Protein AF-A0A4Q4UZB6-F1 (afdb_monomer_lite)

Secondary structure (DSSP, 8-state):
--------------------------S-THHHHHHHHHHHHHHHHHHHHHHHHHHHHHHHHHHHHHHHHHHHHHHHHHHHHHHHHHHHHHHHHHHHS-------

Sequence (104 aa):
MASRGGAADRTIMTGGAARPSMAPQGSGGGGVVKARQLTQLHSQLARLSANLADTENLLRMTSVQAEAMRGLGSWHGGLFMAASKVLGEESVKEQVQPQGGSRP

pLDDT: mean 77.06, std 20.87, range [41.56, 98.5]

Structure (mmCIF, N/CA/C/O backbone):
data_AF-A0A4Q4UZB6-F1
#
_entry.id   AF-A0A4Q4UZB6-F1
#
loop_
_atom_site.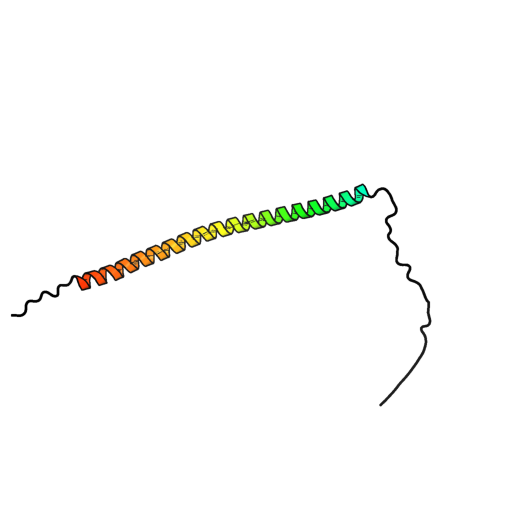group_PDB
_atom_site.id
_atom_site.type_symbol
_atom_site.label_atom_id
_atom_site.label_alt_id
_atom_site.label_comp_id
_atom_site.label_asym_id
_atom_site.label_entity_id
_atom_site.label_seq_id
_atom_site.pdbx_PDB_ins_code
_atom_site.Cartn_x
_atom_site.Cartn_y
_atom_site.Cartn_z
_atom_site.occupancy
_atom_site.B_iso_or_equiv
_atom_site.auth_seq_id
_atom_site.auth_comp_id
_atom_site.auth_asym_id
_atom_site.auth_atom_id
_atom_site.pdbx_PDB_model_num
ATOM 1 N N . MET A 1 1 ? 55.702 -45.808 -3.265 1.00 44.25 1 MET A N 1
ATOM 2 C CA . MET A 1 1 ? 56.167 -46.892 -4.164 1.00 44.25 1 MET A CA 1
ATOM 3 C C . MET A 1 1 ? 54.957 -47.298 -4.995 1.00 44.25 1 MET A C 1
ATOM 5 O O . MET A 1 1 ? 53.957 -47.603 -4.375 1.00 44.25 1 MET A O 1
ATOM 9 N N . ALA A 1 2 ? 54.860 -47.227 -6.319 1.00 44.62 2 ALA A N 1
ATOM 10 C CA . ALA A 1 2 ? 55.768 -47.017 -7.447 1.00 44.62 2 ALA A CA 1
ATOM 11 C C . ALA A 1 2 ? 54.983 -46.178 -8.493 1.00 44.62 2 ALA A C 1
ATOM 13 O O . ALA A 1 2 ? 53.774 -46.327 -8.603 1.00 44.62 2 ALA A O 1
ATOM 14 N N . SER A 1 3 ? 55.539 -45.127 -9.096 1.00 49.22 3 SER A N 1
ATOM 15 C CA . SER A 1 3 ? 56.448 -45.142 -10.255 1.00 49.22 3 SER A CA 1
ATOM 16 C C . SER A 1 3 ? 55.906 -45.875 -11.489 1.00 49.22 3 SER A C 1
ATOM 18 O O . SER A 1 3 ? 55.968 -47.100 -11.558 1.00 49.22 3 SER A O 1
ATOM 20 N N . ARG A 1 4 ? 55.440 -45.089 -12.470 1.00 48.78 4 ARG A N 1
ATOM 21 C CA . ARG A 1 4 ? 55.650 -45.214 -13.933 1.00 48.78 4 ARG A CA 1
ATOM 22 C C . ARG A 1 4 ? 54.760 -44.156 -14.604 1.00 48.78 4 ARG A C 1
ATOM 24 O O . ARG A 1 4 ? 53.576 -44.122 -14.319 1.00 48.78 4 ARG A O 1
ATOM 31 N N . GLY A 1 5 ? 55.221 -43.224 -15.430 1.00 44.72 5 GLY A N 1
ATOM 32 C CA . GLY A 1 5 ? 56.384 -43.226 -16.312 1.00 44.72 5 GLY A CA 1
ATOM 33 C C . GLY A 1 5 ? 55.889 -43.200 -17.763 1.00 44.72 5 GLY A C 1
ATOM 34 O O . GLY A 1 5 ? 55.132 -44.085 -18.145 1.00 44.72 5 GLY A O 1
ATOM 35 N N . GLY A 1 6 ? 56.335 -42.210 -18.545 1.00 43.00 6 GLY A N 1
ATOM 36 C CA . GLY A 1 6 ? 56.110 -42.104 -19.998 1.00 43.00 6 GLY A CA 1
ATOM 37 C C . GLY A 1 6 ? 55.382 -40.809 -20.375 1.00 43.00 6 GLY A C 1
ATOM 38 O O . GLY A 1 6 ? 54.167 -40.758 -20.284 1.00 43.00 6 GLY A O 1
ATOM 39 N N . ALA A 1 7 ? 56.050 -39.670 -20.554 1.00 41.56 7 ALA A N 1
ATOM 40 C CA . ALA A 1 7 ? 56.986 -39.304 -21.624 1.00 41.56 7 ALA A CA 1
ATOM 41 C C . ALA A 1 7 ? 56.300 -38.974 -22.962 1.00 41.56 7 ALA A C 1
ATOM 43 O O . ALA A 1 7 ? 55.672 -39.822 -23.582 1.00 41.56 7 ALA A O 1
ATOM 44 N N . ALA A 1 8 ? 56.605 -37.747 -23.389 1.00 48.94 8 ALA A N 1
ATOM 45 C CA . ALA A 1 8 ? 56.672 -37.245 -24.751 1.00 48.94 8 ALA A CA 1
ATOM 46 C C . ALA A 1 8 ? 55.381 -36.766 -25.440 1.00 48.94 8 ALA A C 1
ATOM 48 O O . ALA A 1 8 ? 54.416 -37.489 -25.650 1.00 48.94 8 ALA A O 1
ATOM 49 N N . ASP A 1 9 ? 55.522 -35.525 -25.906 1.00 47.88 9 ASP A N 1
ATOM 50 C CA . ASP A 1 9 ? 55.117 -35.072 -27.233 1.00 47.88 9 ASP A CA 1
ATOM 51 C C . ASP A 1 9 ? 53.796 -34.305 -27.358 1.00 47.88 9 ASP A C 1
ATOM 53 O O . ASP A 1 9 ? 52.781 -34.785 -27.855 1.00 47.88 9 ASP A O 1
ATOM 57 N N . ARG A 1 10 ? 53.849 -33.020 -26.983 1.00 52.06 10 ARG A N 1
ATOM 58 C CA . ARG A 1 10 ? 53.087 -32.001 -27.715 1.00 52.06 10 ARG A CA 1
ATOM 59 C C . ARG A 1 10 ? 53.822 -30.667 -27.761 1.00 52.06 10 ARG A C 1
ATOM 61 O O . ARG A 1 10 ? 53.370 -29.657 -27.232 1.00 52.06 10 ARG A O 1
ATOM 68 N N . THR A 1 11 ? 54.956 -30.673 -28.452 1.00 54.72 11 THR A N 1
ATOM 69 C CA . THR A 1 11 ? 55.476 -29.469 -29.104 1.00 54.72 11 THR A CA 1
ATOM 70 C C . THR A 1 11 ? 54.606 -29.197 -30.325 1.00 54.72 11 THR A C 1
ATOM 72 O O . THR A 1 11 ? 54.891 -29.740 -31.381 1.00 54.72 11 THR A O 1
ATOM 75 N N . ILE A 1 12 ? 53.554 -28.377 -30.207 1.00 55.22 12 ILE A N 1
ATOM 76 C CA . ILE A 1 12 ? 52.926 -27.711 -31.362 1.00 55.22 12 ILE A CA 1
ATOM 77 C C . ILE A 1 12 ? 52.492 -26.291 -30.962 1.00 55.22 12 ILE A C 1
ATOM 79 O O . ILE A 1 12 ? 51.491 -26.080 -30.287 1.00 55.22 12 ILE A O 1
ATOM 83 N N . MET A 1 13 ? 53.288 -25.350 -31.471 1.00 51.66 13 MET A N 1
ATOM 84 C CA . MET A 1 13 ? 52.917 -24.034 -31.992 1.00 51.66 13 MET A CA 1
ATOM 85 C C . MET A 1 13 ? 52.454 -22.956 -31.008 1.00 51.66 13 MET A C 1
ATOM 87 O O . MET A 1 13 ? 51.291 -22.811 -30.642 1.00 51.66 13 MET A O 1
ATOM 91 N N . THR A 1 14 ? 53.417 -22.075 -30.754 1.00 54.28 14 THR A N 1
ATOM 92 C CA . THR A 1 14 ? 53.267 -20.623 -30.705 1.00 54.28 14 THR A CA 1
ATOM 93 C C . THR A 1 14 ? 52.299 -20.114 -31.786 1.00 54.28 14 THR A C 1
ATOM 95 O O . THR A 1 14 ? 52.693 -19.776 -32.899 1.00 54.28 14 THR A O 1
ATOM 98 N N . GLY A 1 15 ? 51.014 -20.059 -31.461 1.00 48.88 15 GLY A N 1
ATOM 99 C CA . GLY A 1 15 ? 50.010 -19.312 -32.205 1.00 48.88 15 GLY A CA 1
ATOM 100 C C . GLY A 1 15 ? 49.564 -18.160 -31.328 1.00 48.88 15 GLY A C 1
ATOM 101 O O . GLY A 1 15 ? 48.689 -18.340 -30.485 1.00 48.88 15 GLY A O 1
ATOM 102 N N . GLY A 1 16 ? 50.201 -16.996 -31.477 1.00 51.62 16 GLY A N 1
ATOM 103 C CA . GLY A 1 16 ? 49.733 -15.767 -30.852 1.00 51.62 16 GLY A CA 1
ATOM 104 C C . GLY A 1 16 ? 48.278 -15.551 -31.243 1.00 51.62 16 GLY A C 1
ATOM 105 O O . GLY A 1 16 ? 47.988 -15.204 -32.386 1.00 51.62 16 GLY A O 1
ATOM 106 N N . ALA A 1 17 ? 47.364 -15.793 -30.304 1.00 49.78 17 ALA A N 1
ATOM 107 C CA . ALA A 1 17 ? 45.970 -15.428 -30.447 1.00 49.78 17 ALA A CA 1
ATOM 108 C C . ALA A 1 17 ? 45.915 -13.899 -30.458 1.00 49.78 17 ALA A C 1
ATOM 110 O O . ALA A 1 17 ? 45.803 -13.245 -29.418 1.00 49.78 17 ALA A O 1
ATOM 111 N N . ALA A 1 18 ? 46.067 -13.334 -31.657 1.00 56.25 18 ALA A N 1
ATOM 112 C CA . ALA A 1 18 ? 45.683 -11.978 -31.970 1.00 56.25 18 ALA A CA 1
ATOM 113 C C . ALA A 1 18 ? 44.239 -11.823 -31.493 1.00 56.25 18 ALA A C 1
ATOM 115 O O . ALA A 1 18 ? 43.300 -12.361 -32.080 1.00 56.25 18 ALA A O 1
ATOM 116 N N . ARG A 1 19 ? 44.084 -11.155 -30.349 1.00 58.34 19 ARG A N 1
ATOM 117 C CA . ARG A 1 19 ? 42.786 -10.754 -29.819 1.00 58.34 19 ARG A CA 1
ATOM 118 C C . ARG A 1 19 ? 42.084 -10.022 -30.968 1.00 58.34 19 ARG A C 1
ATOM 120 O O . ARG A 1 19 ? 42.692 -9.086 -31.494 1.00 58.34 19 ARG A O 1
ATOM 127 N N . PRO A 1 20 ? 40.869 -10.408 -31.391 1.00 57.28 20 PRO A N 1
ATOM 128 C CA . PRO A 1 20 ? 40.138 -9.614 -32.362 1.00 57.28 20 PRO A CA 1
ATOM 129 C C . PRO A 1 20 ? 39.880 -8.243 -31.731 1.00 57.28 20 PRO A C 1
ATOM 131 O O . PRO A 1 20 ? 39.055 -8.084 -30.831 1.00 57.28 20 PRO A O 1
ATOM 134 N N . SER A 1 21 ? 40.673 -7.265 -32.166 1.00 52.59 21 SER A N 1
ATOM 135 C CA . SER A 1 21 ? 40.502 -5.855 -31.863 1.00 52.59 21 SER A CA 1
ATOM 136 C C . SER A 1 21 ? 39.223 -5.406 -32.554 1.00 52.59 21 SER A C 1
ATOM 138 O O . SER A 1 21 ? 39.224 -5.034 -33.724 1.00 52.59 21 SER A O 1
ATOM 140 N N . MET A 1 22 ? 38.104 -5.486 -31.839 1.00 59.72 22 MET A N 1
ATOM 141 C CA . MET A 1 22 ? 36.869 -4.814 -32.227 1.00 59.72 22 MET A CA 1
ATOM 142 C C . MET A 1 22 ? 37.005 -3.329 -31.883 1.00 59.72 22 MET A C 1
ATOM 144 O O . MET A 1 22 ? 36.385 -2.833 -30.945 1.00 59.72 22 MET A O 1
ATOM 148 N N . ALA A 1 23 ? 37.845 -2.614 -32.630 1.00 62.62 23 ALA A N 1
ATOM 149 C CA . ALA A 1 23 ? 37.712 -1.172 -32.750 1.00 62.62 23 ALA A CA 1
ATOM 150 C C . ALA A 1 23 ? 36.568 -0.913 -33.747 1.00 62.62 23 ALA A C 1
ATOM 152 O O . ALA A 1 23 ? 36.689 -1.315 -34.906 1.00 62.62 23 ALA A O 1
ATOM 153 N N . PRO A 1 24 ? 35.443 -0.289 -33.348 1.00 64.56 24 PRO A N 1
ATOM 154 C CA . PRO A 1 24 ? 34.419 0.089 -34.307 1.00 64.56 24 PRO A CA 1
ATOM 155 C C . PRO A 1 24 ? 34.969 1.241 -35.151 1.00 64.56 24 PRO A C 1
ATOM 157 O O . PRO A 1 24 ? 34.981 2.401 -34.742 1.00 64.56 24 PRO A O 1
ATOM 160 N N . GLN A 1 25 ? 35.472 0.896 -36.331 1.00 61.59 25 GLN A N 1
ATOM 161 C CA . GLN A 1 25 ? 35.830 1.844 -37.368 1.00 61.59 25 GLN A CA 1
ATOM 162 C C . GLN A 1 25 ? 34.544 2.307 -38.055 1.00 61.59 25 GLN A C 1
ATOM 164 O O . GLN A 1 25 ? 33.838 1.516 -38.673 1.00 61.59 25 GLN A O 1
ATOM 169 N N . GLY A 1 26 ? 34.228 3.594 -37.928 1.00 52.56 26 GLY A N 1
ATOM 170 C CA . GLY A 1 26 ? 33.166 4.218 -38.706 1.00 52.56 26 GLY A CA 1
ATOM 171 C C . GLY A 1 26 ? 32.532 5.399 -37.992 1.00 52.56 26 GLY A C 1
ATOM 172 O O . GLY A 1 26 ? 31.803 5.234 -37.015 1.00 52.56 26 GLY A O 1
ATOM 173 N N . SER A 1 27 ? 32.765 6.594 -38.530 1.00 58.72 27 SER A N 1
ATOM 174 C CA . SER A 1 27 ? 32.067 7.839 -38.198 1.00 58.72 27 SER A CA 1
ATOM 175 C C . SER A 1 27 ? 30.594 7.779 -38.652 1.00 58.72 27 SER A C 1
ATOM 177 O O . SER A 1 27 ? 30.165 8.470 -39.568 1.00 58.72 27 SER A O 1
ATOM 179 N N . GLY A 1 28 ? 29.830 6.879 -38.028 1.00 57.53 28 GLY A N 1
ATOM 180 C CA . GLY A 1 28 ? 28.380 6.678 -38.160 1.00 57.53 28 GLY A CA 1
ATOM 181 C C . GLY A 1 28 ? 27.722 6.312 -36.817 1.00 57.53 28 GLY A C 1
ATOM 182 O O . GLY A 1 28 ? 26.587 5.842 -36.767 1.00 57.53 28 GLY A O 1
ATOM 183 N N . GLY A 1 29 ? 28.443 6.511 -35.704 1.00 56.72 29 GLY A N 1
ATOM 184 C CA . GLY A 1 29 ? 28.126 5.985 -34.369 1.00 56.72 29 GLY A CA 1
ATOM 185 C C . GLY A 1 29 ? 26.937 6.621 -33.636 1.00 56.72 29 GLY A C 1
ATOM 186 O O . GLY A 1 29 ? 26.516 6.093 -32.609 1.00 56.72 29 GLY A O 1
ATOM 187 N N . GLY A 1 30 ? 26.348 7.707 -34.148 1.00 61.91 30 GLY A N 1
ATOM 188 C CA . GLY A 1 30 ? 25.210 8.375 -33.497 1.00 61.91 30 GLY A CA 1
ATOM 189 C C . GLY A 1 30 ? 23.924 7.537 -33.490 1.00 61.91 30 GLY A C 1
ATOM 190 O O . GLY A 1 30 ? 23.209 7.498 -32.488 1.00 61.91 30 GLY A O 1
ATOM 191 N N . GLY A 1 31 ? 23.652 6.807 -34.578 1.00 76.25 31 GLY A N 1
ATOM 192 C CA . GLY A 1 31 ? 22.445 5.981 -34.710 1.00 76.25 31 GLY A CA 1
ATOM 193 C C . GLY A 1 31 ? 22.441 4.760 -33.785 1.00 76.25 31 GLY A C 1
ATOM 194 O O . GLY A 1 31 ? 21.427 4.461 -33.160 1.00 76.25 31 GLY A O 1
ATOM 195 N N . VAL A 1 32 ? 23.592 4.096 -33.629 1.00 81.94 32 VAL A N 1
ATOM 196 C CA . VAL A 1 32 ? 23.734 2.902 -32.773 1.00 81.94 32 VAL A CA 1
ATOM 197 C C . VAL A 1 32 ? 23.643 3.262 -31.287 1.00 81.94 32 VAL A C 1
ATOM 199 O O . VAL A 1 32 ? 23.007 2.541 -30.517 1.00 81.94 32 VAL A O 1
ATOM 202 N N . VAL A 1 33 ? 24.228 4.392 -30.872 1.00 87.50 33 VAL A N 1
ATOM 203 C CA . VAL A 1 33 ? 24.112 4.892 -29.491 1.00 87.50 33 VAL A CA 1
ATOM 204 C C . VAL A 1 33 ? 22.665 5.273 -29.177 1.00 87.50 33 VAL A C 1
ATOM 206 O O . VAL A 1 33 ? 22.132 4.839 -28.156 1.00 87.50 33 VAL A O 1
ATOM 209 N N . LYS A 1 34 ? 21.994 5.997 -30.083 1.00 89.19 34 LYS A N 1
ATOM 210 C CA . LYS A 1 34 ? 20.576 6.349 -29.934 1.00 89.19 34 LYS A CA 1
ATOM 211 C C . LYS A 1 34 ? 19.676 5.110 -29.879 1.00 89.19 34 LYS A C 1
ATOM 213 O O . LYS A 1 34 ? 18.786 5.054 -29.039 1.00 89.19 34 LYS A O 1
ATOM 218 N N . ALA A 1 35 ? 19.923 4.095 -30.709 1.00 89.44 35 ALA A N 1
ATOM 219 C CA . ALA A 1 35 ? 19.172 2.840 -30.669 1.00 89.44 35 ALA A CA 1
ATOM 220 C C . ALA A 1 35 ? 19.312 2.130 -29.311 1.00 89.44 35 ALA A C 1
ATOM 222 O O . ALA A 1 35 ? 18.315 1.710 -28.733 1.00 89.44 35 ALA A O 1
ATOM 223 N N . ARG A 1 36 ? 20.527 2.067 -28.746 1.00 92.25 36 ARG A N 1
ATOM 224 C CA . ARG A 1 36 ? 20.741 1.513 -27.397 1.00 92.25 36 ARG A CA 1
ATOM 225 C C . ARG A 1 36 ? 20.024 2.320 -26.316 1.00 92.25 36 ARG A C 1
ATOM 227 O O . ARG A 1 36 ? 19.401 1.719 -25.445 1.00 92.25 36 ARG A O 1
ATOM 234 N N . GLN A 1 37 ? 20.081 3.651 -26.383 1.00 93.25 37 GLN A N 1
ATOM 235 C CA . GLN A 1 37 ? 19.371 4.534 -25.450 1.00 93.25 37 GLN A CA 1
ATOM 236 C C . GLN A 1 37 ? 17.852 4.330 -25.522 1.00 93.25 37 GLN A C 1
ATOM 238 O O . GLN A 1 37 ? 17.200 4.229 -24.487 1.00 93.25 37 GLN A O 1
ATOM 243 N N . LEU A 1 38 ? 17.290 4.198 -26.728 1.00 95.12 38 LEU A N 1
ATOM 244 C CA . LEU A 1 38 ? 15.867 3.912 -26.917 1.00 95.12 38 LEU A CA 1
ATOM 245 C C . LEU A 1 38 ? 15.477 2.543 -26.355 1.00 95.12 38 LEU A C 1
ATOM 247 O O . LEU A 1 38 ? 14.470 2.444 -25.660 1.00 95.12 38 LEU A O 1
ATOM 251 N N . THR A 1 39 ? 16.281 1.501 -26.578 1.00 94.62 39 THR A N 1
ATOM 252 C CA . THR A 1 39 ? 16.033 0.176 -25.988 1.00 94.62 39 THR A CA 1
ATOM 253 C C . THR A 1 39 ? 16.092 0.217 -24.460 1.00 94.62 39 THR A C 1
ATOM 255 O O . THR A 1 39 ? 15.246 -0.380 -23.793 1.00 94.62 39 THR A O 1
ATOM 258 N N . GLN A 1 40 ? 17.051 0.950 -23.883 1.00 95.19 40 GLN A N 1
ATOM 259 C CA . GLN A 1 40 ? 17.128 1.150 -22.434 1.00 95.19 40 GLN A CA 1
ATOM 260 C C . GLN A 1 40 ? 15.885 1.866 -21.903 1.00 95.19 40 GLN A C 1
ATOM 262 O O . GLN A 1 40 ? 15.275 1.383 -20.951 1.00 95.19 40 GLN A O 1
ATOM 267 N N . LEU A 1 41 ? 15.465 2.955 -22.546 1.00 97.06 41 LEU A N 1
ATOM 268 C CA . LEU A 1 41 ? 14.282 3.711 -22.146 1.00 97.06 41 LEU A CA 1
ATOM 269 C C . LEU A 1 41 ? 13.007 2.865 -22.267 1.00 97.06 41 LEU A C 1
ATOM 271 O O . LEU A 1 41 ? 12.184 2.863 -21.358 1.00 97.06 41 LEU A O 1
ATOM 275 N N . HIS A 1 42 ? 12.874 2.066 -23.327 1.00 95.88 42 HIS A N 1
ATOM 276 C CA . HIS A 1 42 ? 11.756 1.135 -23.475 1.00 95.88 42 HIS A CA 1
ATOM 277 C C . HIS A 1 42 ? 11.731 0.097 -22.346 1.00 95.88 42 HIS A C 1
ATOM 279 O O . HIS A 1 42 ? 10.686 -0.141 -21.742 1.00 95.88 42 HIS A O 1
ATOM 285 N N . SER A 1 43 ? 12.893 -0.463 -21.989 1.00 96.69 43 SER A N 1
ATOM 286 C CA . SER A 1 43 ? 12.995 -1.383 -20.852 1.00 96.69 43 SER A CA 1
ATOM 287 C C . SER A 1 43 ? 12.633 -0.713 -19.519 1.00 96.69 43 SER A C 1
ATOM 289 O O . SER A 1 43 ? 12.012 -1.343 -18.666 1.00 96.69 43 SER A O 1
ATOM 291 N N . GLN A 1 44 ? 12.971 0.570 -19.341 1.00 98.00 44 GLN A N 1
ATOM 292 C CA . GLN A 1 44 ? 12.618 1.344 -18.150 1.00 98.00 44 GLN A CA 1
ATOM 293 C C . GLN A 1 44 ? 11.115 1.620 -18.082 1.00 98.00 44 GLN A C 1
ATOM 295 O O . GLN A 1 44 ? 10.529 1.440 -17.020 1.00 98.00 44 GLN A O 1
ATOM 300 N N . LEU A 1 45 ? 10.480 1.982 -19.199 1.00 97.88 45 LEU A N 1
ATOM 301 C CA . LEU A 1 45 ? 9.030 2.179 -19.268 1.00 97.88 45 LEU A CA 1
ATOM 302 C C . LEU A 1 45 ? 8.264 0.882 -19.000 1.00 97.88 45 LEU A C 1
ATOM 304 O O . LEU A 1 45 ? 7.309 0.894 -18.229 1.00 97.88 45 LEU A O 1
ATOM 308 N N . ALA A 1 46 ? 8.706 -0.243 -19.569 1.00 97.69 46 ALA A N 1
ATOM 309 C CA . ALA A 1 46 ? 8.096 -1.545 -19.307 1.00 97.69 46 ALA A CA 1
ATOM 310 C C . ALA A 1 46 ? 8.199 -1.927 -17.821 1.00 97.69 46 ALA A C 1
ATOM 312 O O . ALA A 1 46 ? 7.211 -2.334 -17.212 1.00 97.69 46 ALA A O 1
ATOM 313 N N . ARG A 1 47 ? 9.375 -1.725 -17.208 1.00 97.75 47 ARG A N 1
ATOM 314 C CA . ARG A 1 47 ? 9.564 -1.939 -15.765 1.00 97.75 47 ARG A CA 1
ATOM 315 C C . ARG A 1 47 ? 8.688 -1.009 -14.940 1.00 97.75 47 ARG A C 1
ATOM 317 O O . ARG A 1 47 ? 8.071 -1.465 -13.987 1.00 97.75 47 ARG A O 1
ATOM 324 N N . LEU A 1 48 ? 8.629 0.275 -15.277 1.00 98.00 48 LEU A N 1
ATOM 325 C CA . LEU A 1 48 ? 7.799 1.238 -14.560 1.00 98.00 48 LEU A CA 1
ATOM 326 C C . LEU A 1 48 ? 6.319 0.847 -14.633 1.00 98.00 48 LEU A C 1
ATOM 328 O O . LEU A 1 48 ? 5.655 0.819 -13.606 1.00 98.00 48 LEU A O 1
ATOM 332 N N . SER A 1 49 ? 5.828 0.477 -15.817 1.00 97.75 49 SER A N 1
ATOM 333 C CA . SER A 1 49 ? 4.454 0.009 -16.006 1.00 97.75 49 SER A CA 1
ATOM 334 C C . SER A 1 49 ? 4.142 -1.222 -15.155 1.00 97.75 49 SER A C 1
ATOM 336 O O . SER A 1 49 ? 3.076 -1.276 -14.550 1.00 97.75 49 SER A O 1
ATOM 338 N N . ALA A 1 50 ? 5.062 -2.189 -15.083 1.00 98.19 50 ALA A N 1
ATOM 339 C CA . ALA A 1 50 ? 4.894 -3.366 -14.234 1.00 98.19 50 ALA A CA 1
ATOM 340 C C . ALA A 1 50 ? 4.844 -2.982 -12.744 1.00 98.19 50 ALA A C 1
ATOM 342 O O . ALA A 1 50 ? 3.903 -3.348 -12.049 1.00 98.19 50 ALA A O 1
ATOM 343 N N . ASN A 1 51 ? 5.781 -2.146 -12.279 1.00 98.31 51 ASN A N 1
ATOM 344 C CA . ASN A 1 51 ? 5.805 -1.685 -10.886 1.00 98.31 51 ASN A CA 1
ATOM 345 C C . ASN A 1 51 ? 4.545 -0.892 -10.503 1.00 98.31 51 ASN A C 1
ATOM 347 O O . ASN A 1 51 ? 4.069 -1.001 -9.374 1.00 98.31 51 ASN A O 1
ATOM 351 N N . LEU A 1 52 ? 3.999 -0.087 -11.419 1.00 98.50 52 LEU A N 1
ATOM 352 C CA . LEU A 1 52 ? 2.755 0.645 -11.180 1.00 98.50 52 LEU A CA 1
ATOM 353 C C . LEU A 1 52 ? 1.558 -0.302 -11.053 1.00 98.50 52 LEU A C 1
ATOM 355 O O . LEU A 1 52 ? 0.757 -0.123 -10.139 1.00 98.50 52 LEU A O 1
ATOM 359 N N . ALA A 1 53 ? 1.471 -1.329 -11.902 1.00 98.38 53 ALA A N 1
ATOM 360 C CA . ALA A 1 53 ? 0.428 -2.349 -11.800 1.00 98.38 53 ALA A CA 1
ATOM 361 C C . ALA A 1 53 ? 0.522 -3.128 -10.474 1.00 98.38 53 ALA A C 1
ATOM 363 O O . ALA A 1 53 ? -0.487 -3.321 -9.792 1.00 98.38 53 ALA A O 1
ATOM 364 N N . ASP A 1 54 ? 1.735 -3.502 -10.060 1.00 98.31 54 ASP A N 1
ATOM 365 C CA . ASP A 1 54 ? 1.970 -4.181 -8.782 1.00 98.31 54 ASP A CA 1
ATOM 366 C C . ASP A 1 54 ? 1.596 -3.285 -7.591 1.00 98.31 54 ASP A C 1
ATOM 368 O O . ASP A 1 54 ? 0.947 -3.734 -6.644 1.00 98.31 54 ASP A O 1
ATOM 372 N N . THR A 1 55 ? 1.946 -1.996 -7.655 1.00 98.19 55 THR A N 1
ATOM 373 C CA . THR A 1 55 ? 1.607 -1.013 -6.614 1.00 98.19 55 THR A CA 1
ATOM 374 C C . THR A 1 55 ? 0.096 -0.812 -6.507 1.00 98.19 55 THR A C 1
ATOM 376 O O . THR A 1 55 ? -0.442 -0.788 -5.403 1.00 98.19 55 THR A O 1
ATOM 379 N N . GLU A 1 56 ? -0.612 -0.703 -7.632 1.00 98.19 56 GLU A N 1
ATOM 380 C CA . GLU A 1 56 ? -2.073 -0.586 -7.655 1.00 98.19 56 GLU A CA 1
ATOM 381 C C . GLU A 1 56 ? -2.745 -1.816 -7.028 1.00 98.19 56 GLU A C 1
ATOM 383 O O . GLU A 1 56 ? -3.680 -1.687 -6.233 1.00 98.19 56 GLU A O 1
ATOM 388 N N . ASN A 1 57 ? -2.239 -3.012 -7.333 1.00 98.06 57 ASN A N 1
ATOM 389 C CA . ASN A 1 57 ? -2.734 -4.245 -6.735 1.00 98.06 57 ASN A CA 1
ATOM 390 C C . ASN A 1 57 ? -2.491 -4.290 -5.218 1.00 98.06 57 ASN A C 1
ATOM 392 O O . ASN A 1 57 ? -3.415 -4.577 -4.452 1.00 98.06 57 ASN A O 1
ATOM 396 N N . LEU A 1 58 ? -1.279 -3.948 -4.771 1.00 98.50 58 LEU A N 1
ATOM 397 C CA . LEU A 1 58 ? -0.956 -3.857 -3.346 1.00 98.50 58 LEU A CA 1
ATOM 398 C C . LEU A 1 58 ? -1.849 -2.840 -2.632 1.00 98.50 58 LEU A C 1
ATOM 400 O O . LEU A 1 58 ? -2.328 -3.126 -1.536 1.00 98.50 58 LEU A O 1
ATOM 404 N N . LEU A 1 59 ? -2.130 -1.689 -3.250 1.00 98.44 59 LEU A N 1
ATOM 405 C CA . LEU A 1 59 ? -3.020 -0.677 -2.680 1.00 98.44 59 LEU A CA 1
ATOM 406 C C . LEU A 1 59 ? -4.458 -1.187 -2.542 1.00 98.44 59 LEU A C 1
ATOM 408 O O . LEU A 1 59 ? -5.058 -0.986 -1.488 1.00 98.44 59 LEU A O 1
ATOM 412 N N . ARG A 1 60 ? -4.994 -1.896 -3.545 1.00 98.38 60 ARG A N 1
ATOM 413 C CA . ARG A 1 60 ? -6.329 -2.518 -3.457 1.00 98.38 60 ARG A CA 1
ATOM 414 C C . ARG A 1 60 ? -6.409 -3.576 -2.358 1.00 98.38 60 ARG A C 1
ATOM 416 O O . ARG A 1 60 ? -7.374 -3.607 -1.598 1.00 98.38 60 ARG A O 1
ATOM 423 N N . MET A 1 61 ? -5.404 -4.444 -2.247 1.00 98.50 61 MET A N 1
ATOM 424 C CA . MET A 1 61 ? -5.366 -5.440 -1.170 1.00 98.50 61 MET A CA 1
ATOM 425 C C . MET A 1 61 ? -5.260 -4.769 0.200 1.00 98.50 61 MET A C 1
ATOM 427 O O . MET A 1 61 ? -5.992 -5.118 1.126 1.00 98.50 61 MET A O 1
ATOM 431 N N . THR A 1 62 ? -4.389 -3.768 0.314 1.00 98.44 62 THR A N 1
ATOM 432 C CA . THR A 1 62 ? -4.168 -3.037 1.564 1.00 98.44 62 THR A CA 1
ATOM 433 C C . THR A 1 62 ? -5.417 -2.267 1.986 1.00 98.44 62 THR A C 1
ATOM 435 O O . THR A 1 62 ? -5.720 -2.232 3.175 1.00 98.44 62 THR A O 1
ATOM 438 N N . SER A 1 63 ? -6.197 -1.699 1.056 1.00 97.81 63 SER A N 1
ATOM 439 C CA . SER A 1 63 ? -7.447 -1.016 1.410 1.00 97.81 63 SER A CA 1
ATOM 440 C C . SER A 1 63 ? -8.480 -1.974 2.005 1.00 97.81 63 SER A C 1
ATOM 442 O O . SER A 1 63 ? -9.084 -1.653 3.026 1.00 97.81 63 SER A O 1
ATOM 444 N N . VAL A 1 64 ? -8.632 -3.174 1.428 1.00 98.44 64 VAL A N 1
ATOM 445 C CA . VAL A 1 64 ? -9.524 -4.215 1.972 1.00 98.44 64 VAL A CA 1
ATOM 446 C C . VAL A 1 64 ? -9.048 -4.666 3.354 1.00 98.44 64 VAL A C 1
ATOM 448 O O . VAL A 1 64 ? -9.842 -4.798 4.285 1.00 98.44 64 VAL A O 1
ATOM 451 N N . GLN A 1 65 ? -7.740 -4.863 3.519 1.00 98.38 65 GLN A N 1
ATOM 452 C CA . GLN A 1 65 ? -7.157 -5.221 4.810 1.00 98.38 65 GLN A CA 1
ATOM 453 C C . GLN A 1 65 ? -7.371 -4.127 5.862 1.00 98.38 65 GLN A C 1
ATOM 455 O O . GLN A 1 65 ? -7.735 -4.443 6.992 1.00 98.38 65 GLN A O 1
ATOM 460 N N . ALA A 1 66 ? -7.195 -2.852 5.509 1.00 98.25 66 ALA A N 1
ATOM 461 C CA . ALA A 1 66 ? -7.405 -1.733 6.423 1.00 98.25 66 ALA A CA 1
ATOM 462 C C . ALA A 1 66 ? -8.859 -1.661 6.917 1.00 98.25 66 ALA A C 1
ATOM 464 O O . ALA A 1 66 ? -9.100 -1.438 8.105 1.00 98.25 66 ALA A O 1
ATOM 465 N N . GLU A 1 67 ? -9.830 -1.904 6.035 1.00 98.00 67 GLU A N 1
ATOM 466 C CA . GLU A 1 67 ? -11.245 -1.970 6.404 1.00 98.00 67 GLU A CA 1
ATOM 467 C C . GLU A 1 67 ? -11.538 -3.155 7.332 1.00 98.00 67 GLU A C 1
ATOM 469 O O . GLU A 1 67 ? -12.161 -2.979 8.383 1.00 98.00 67 GLU A O 1
ATOM 474 N N . ALA A 1 68 ? -11.016 -4.342 7.010 1.00 97.88 68 ALA A N 1
ATOM 475 C CA . ALA A 1 68 ? -11.156 -5.523 7.857 1.00 97.88 68 ALA A CA 1
ATOM 476 C C . ALA A 1 68 ? -10.544 -5.306 9.253 1.00 97.88 68 ALA A C 1
ATOM 478 O O . ALA A 1 68 ? -11.174 -5.627 10.263 1.00 97.88 68 ALA A O 1
ATOM 479 N N . MET A 1 69 ? -9.351 -4.704 9.332 1.00 98.06 69 MET A N 1
ATOM 480 C CA . MET A 1 69 ? -8.695 -4.379 10.603 1.00 98.06 69 MET A CA 1
ATOM 481 C C . MET A 1 69 ? -9.490 -3.356 11.412 1.00 98.06 69 MET A C 1
ATOM 483 O O . MET A 1 69 ? -9.623 -3.501 12.628 1.00 98.06 69 MET A O 1
ATOM 487 N N . ARG A 1 70 ? -10.078 -2.349 10.756 1.00 97.81 70 ARG A N 1
ATOM 488 C CA . ARG A 1 70 ? -10.961 -1.383 11.418 1.00 97.81 70 ARG A CA 1
ATOM 489 C C . ARG A 1 70 ? -12.210 -2.058 11.985 1.00 97.81 70 ARG A C 1
ATOM 491 O O . ARG A 1 70 ? -12.570 -1.788 13.130 1.00 97.81 70 ARG A O 1
ATOM 498 N N . GLY A 1 71 ? -12.851 -2.938 11.214 1.00 97.06 71 GLY A N 1
ATOM 499 C CA . GLY A 1 71 ? -14.018 -3.703 11.658 1.00 97.06 71 GLY A CA 1
ATOM 500 C C . GLY A 1 71 ? -13.700 -4.586 12.866 1.00 97.06 71 GLY A C 1
ATOM 501 O O . GLY A 1 71 ? -14.386 -4.509 13.886 1.00 97.06 71 GLY A O 1
ATOM 502 N N . LEU A 1 72 ? -12.610 -5.354 12.793 1.00 97.88 72 LEU A N 1
ATOM 503 C CA . LEU A 1 72 ? -12.134 -6.184 13.900 1.00 97.88 72 LEU A CA 1
ATOM 504 C C . LEU A 1 72 ? -11.800 -5.346 15.138 1.00 97.88 72 LEU A C 1
ATOM 506 O O . LEU A 1 72 ? -12.228 -5.697 16.236 1.00 97.88 72 LEU A O 1
ATOM 510 N N . GLY A 1 73 ? -11.085 -4.231 14.984 1.00 97.94 73 GLY A N 1
ATOM 511 C CA . GLY A 1 73 ? -10.753 -3.334 16.093 1.00 97.94 73 GLY A CA 1
ATOM 512 C C . GLY A 1 73 ? -11.997 -2.746 16.763 1.00 97.94 73 GLY A C 1
ATOM 513 O O . GLY A 1 73 ? -12.078 -2.721 17.989 1.00 97.94 73 GLY A O 1
ATOM 514 N N . SER A 1 74 ? -13.002 -2.349 15.976 1.00 97.50 74 SER A N 1
ATOM 515 C CA . SER A 1 74 ? -14.286 -1.865 16.499 1.00 97.50 74 SER A CA 1
ATOM 516 C C . SER A 1 74 ? -15.031 -2.944 17.285 1.00 97.50 74 SER A C 1
ATOM 518 O O . SER A 1 74 ? -15.581 -2.650 18.345 1.00 97.50 74 SER A O 1
ATOM 520 N N . TRP A 1 75 ? -15.043 -4.188 16.795 1.00 97.69 75 TRP A N 1
ATOM 521 C CA . TRP A 1 75 ? -15.654 -5.318 17.500 1.00 97.69 75 TRP A CA 1
ATOM 522 C C . TRP A 1 75 ? -14.962 -5.606 18.831 1.00 97.69 75 TRP A C 1
ATOM 524 O O . TRP A 1 75 ? -15.632 -5.695 19.857 1.00 97.69 75 TRP A O 1
ATOM 534 N N . HIS A 1 76 ? -13.629 -5.689 18.840 1.00 98.00 76 HIS A N 1
ATOM 535 C CA . HIS A 1 76 ? -12.871 -5.910 20.073 1.00 98.00 76 HIS A CA 1
ATOM 536 C C . HIS A 1 76 ? -13.041 -4.746 21.054 1.00 98.00 76 HIS A C 1
ATOM 538 O O . HIS A 1 76 ? -13.276 -4.974 22.237 1.00 98.00 76 HIS A O 1
ATOM 544 N N . GLY A 1 77 ? -12.986 -3.500 20.577 1.00 96.56 77 GLY A N 1
ATOM 545 C CA . GLY A 1 77 ? -13.218 -2.317 21.405 1.00 96.56 77 GLY A CA 1
ATOM 546 C C . GLY A 1 77 ? -14.616 -2.306 22.028 1.00 96.56 77 GLY A C 1
ATOM 547 O O . GLY A 1 77 ? -14.749 -2.078 23.228 1.00 96.56 77 GLY A O 1
ATOM 548 N N . GLY A 1 78 ? -15.650 -2.623 21.243 1.00 96.56 78 GLY A N 1
ATOM 549 C CA . GLY A 1 78 ? -17.022 -2.755 21.735 1.00 96.56 78 GLY A CA 1
ATOM 550 C C . GLY A 1 78 ? -17.180 -3.883 22.756 1.00 96.56 78 GLY A C 1
ATOM 551 O O . GLY A 1 78 ? -17.801 -3.676 23.797 1.00 96.56 78 GLY A O 1
ATOM 552 N N . LEU A 1 79 ? -16.563 -5.044 22.506 1.00 9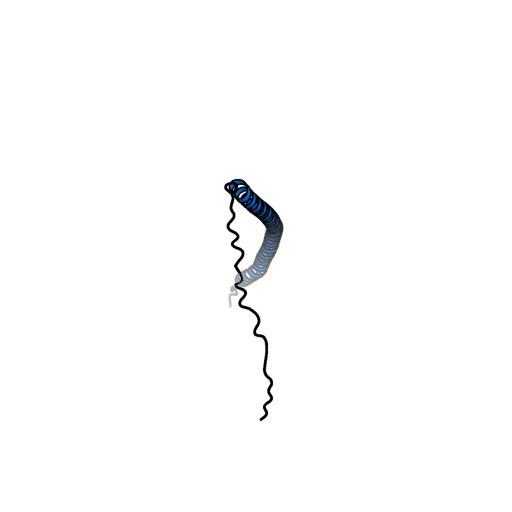6.81 79 LEU A N 1
ATOM 553 C CA . LEU A 1 79 ? -16.546 -6.171 23.440 1.00 96.81 79 LEU A CA 1
ATOM 554 C C . LEU A 1 79 ? -15.902 -5.781 24.774 1.00 96.81 79 LEU A C 1
ATOM 556 O O . LEU A 1 79 ? -16.490 -6.034 25.822 1.00 96.81 79 LEU A O 1
ATOM 560 N N . PHE A 1 80 ? -14.738 -5.126 24.753 1.00 94.81 80 PHE A N 1
ATOM 561 C CA . PHE A 1 80 ? -14.081 -4.664 25.975 1.00 94.81 80 PHE A CA 1
ATOM 562 C C . PHE A 1 80 ? -14.890 -3.585 26.698 1.00 94.81 80 PHE A C 1
ATOM 564 O O . PHE A 1 80 ? -14.991 -3.634 27.917 1.00 94.81 80 PHE A O 1
ATOM 571 N N . MET A 1 81 ? -15.515 -2.640 25.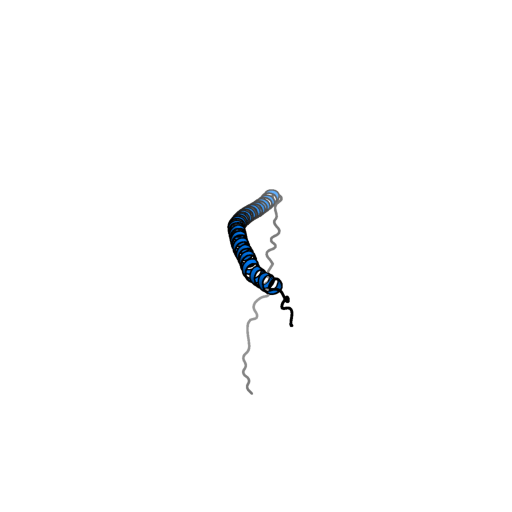988 1.00 94.62 81 MET A N 1
ATOM 572 C CA . MET A 1 81 ? -16.405 -1.659 26.623 1.00 94.62 81 MET A CA 1
ATOM 573 C C . MET A 1 81 ? -17.624 -2.325 27.275 1.00 94.62 81 MET A C 1
ATOM 575 O O . MET A 1 81 ? -18.005 -1.943 28.381 1.00 94.62 81 MET A O 1
ATOM 579 N N . ALA A 1 82 ? -18.224 -3.326 26.624 1.00 94.12 82 ALA A N 1
ATOM 580 C CA . ALA A 1 82 ? -19.347 -4.081 27.173 1.00 94.12 82 ALA A CA 1
ATOM 581 C C . ALA A 1 82 ? -18.926 -4.921 28.389 1.00 94.12 82 ALA A C 1
ATOM 583 O O . ALA A 1 82 ? -19.569 -4.843 29.433 1.00 94.12 82 ALA A O 1
ATOM 584 N N . ALA A 1 83 ? -17.815 -5.655 28.293 1.00 92.62 83 ALA A N 1
ATOM 585 C CA . ALA A 1 83 ? -17.265 -6.437 29.398 1.00 92.62 83 ALA A CA 1
ATOM 586 C C . ALA A 1 83 ? -16.889 -5.549 30.596 1.00 92.62 83 ALA A C 1
ATOM 588 O O . ALA A 1 83 ? -17.230 -5.877 31.729 1.00 92.62 83 ALA A O 1
ATOM 589 N N . SER A 1 84 ? -16.268 -4.388 30.354 1.00 90.75 84 SER A N 1
ATOM 590 C CA . SER A 1 84 ? -15.942 -3.410 31.400 1.00 90.75 84 SER A CA 1
ATOM 591 C C . SER A 1 84 ? -17.183 -2.835 32.079 1.00 90.75 84 SER A C 1
ATOM 593 O O . SER A 1 84 ? -17.140 -2.576 33.277 1.00 90.75 84 SER A O 1
ATOM 595 N N . LYS A 1 85 ? -18.300 -2.652 31.359 1.00 88.12 85 LYS A N 1
ATOM 596 C CA . LYS A 1 85 ? -19.575 -2.279 31.992 1.00 88.12 85 LYS A CA 1
ATOM 597 C C . LYS A 1 85 ? -20.103 -3.389 32.894 1.00 88.12 85 LYS A C 1
ATOM 599 O O . LYS A 1 85 ? -20.465 -3.100 34.024 1.00 88.12 85 LYS A O 1
ATOM 604 N N . VAL A 1 86 ? -20.112 -4.636 32.421 1.00 84.06 86 VAL A N 1
ATOM 605 C CA . VAL A 1 86 ? -20.580 -5.787 33.213 1.00 84.06 86 VAL A CA 1
ATOM 606 C C . VAL A 1 86 ? -19.763 -5.923 34.501 1.00 84.06 86 VAL A C 1
ATOM 608 O O . VAL A 1 86 ? -20.330 -5.957 35.587 1.00 84.06 86 VAL A O 1
ATOM 611 N N . LEU A 1 87 ? -18.434 -5.900 34.389 1.00 81.19 87 LEU A N 1
ATOM 612 C CA . LEU A 1 87 ? -17.533 -6.046 35.534 1.00 81.19 87 LEU A CA 1
ATOM 613 C C . LEU A 1 87 ? -17.538 -4.812 36.461 1.00 81.19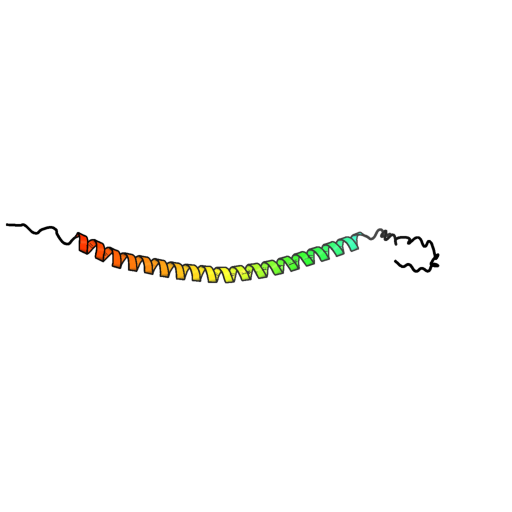 87 LEU A C 1
ATOM 615 O O . LEU A 1 87 ? -17.412 -4.922 37.683 1.00 81.19 87 LEU A O 1
ATOM 619 N N . GLY A 1 88 ? -17.689 -3.616 35.886 1.00 77.50 88 GLY A N 1
ATOM 620 C CA . GLY A 1 88 ? -17.723 -2.351 36.620 1.00 77.50 88 GLY A CA 1
ATOM 621 C C . GLY A 1 88 ? -19.034 -2.111 37.374 1.00 77.50 88 GLY A C 1
ATOM 622 O O . GLY A 1 88 ? -19.004 -1.593 38.490 1.00 77.50 88 GLY A O 1
ATOM 623 N N . GLU A 1 89 ? -20.182 -2.506 36.814 1.00 63.78 89 GLU A N 1
ATOM 624 C CA . GLU A 1 89 ? -21.476 -2.402 37.503 1.00 63.78 89 GLU A CA 1
ATOM 625 C C . GLU A 1 89 ? -21.574 -3.341 38.713 1.00 63.78 89 GLU A C 1
ATOM 627 O O . GLU A 1 89 ? -22.194 -2.971 39.712 1.00 63.78 89 GLU A O 1
ATOM 632 N N . GLU A 1 90 ? -20.948 -4.521 38.662 1.00 59.22 90 GLU A N 1
ATOM 633 C CA . G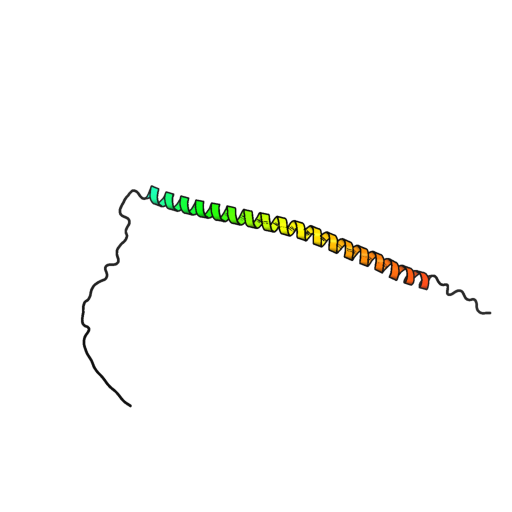LU A 1 90 ? -20.851 -5.422 39.819 1.00 59.22 90 GLU A CA 1
ATOM 634 C C . GLU A 1 90 ? -19.985 -4.815 40.935 1.00 59.22 90 GLU A C 1
ATOM 636 O O . GLU A 1 90 ? -20.416 -4.766 42.087 1.00 59.22 90 GLU A O 1
ATOM 641 N N . SER A 1 91 ? -18.836 -4.227 40.587 1.00 59.81 91 SER A N 1
ATOM 642 C CA . SER A 1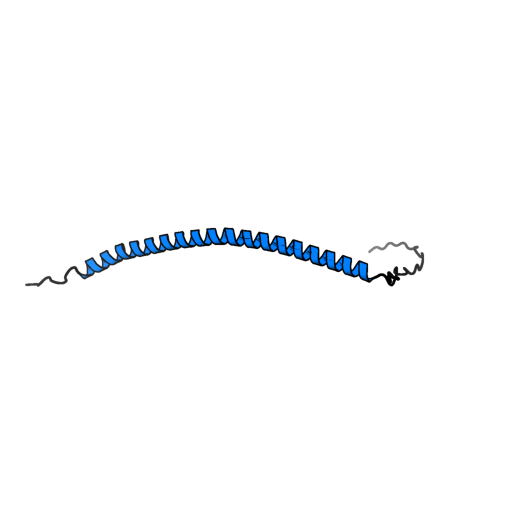 91 ? -17.924 -3.599 41.560 1.00 59.81 91 SER A CA 1
ATOM 643 C C . SER A 1 91 ? -18.542 -2.387 42.285 1.00 59.81 91 SER A C 1
ATOM 645 O O . SER A 1 91 ? -18.289 -2.166 43.469 1.00 59.81 91 SER A O 1
ATOM 647 N N . VAL A 1 92 ? -19.377 -1.590 41.601 1.00 59.22 92 VAL A N 1
ATOM 648 C CA . VAL A 1 92 ? -20.065 -0.426 42.202 1.00 59.22 92 VAL A CA 1
ATOM 649 C C . VAL A 1 92 ? -21.229 -0.849 43.103 1.00 59.22 92 VAL A C 1
ATOM 651 O O . VAL A 1 92 ? -21.429 -0.255 44.162 1.00 59.22 92 VAL A O 1
ATOM 654 N N . LYS A 1 93 ? -21.997 -1.879 42.725 1.00 59.59 93 LYS A N 1
ATOM 655 C CA . LYS A 1 93 ? -23.105 -2.385 43.556 1.00 59.59 93 LYS A CA 1
ATOM 656 C C . LYS A 1 93 ? -22.605 -2.997 44.866 1.00 59.59 93 LYS A C 1
ATOM 658 O O . LYS A 1 93 ? -23.277 -2.848 45.885 1.00 59.59 93 LYS A O 1
ATOM 663 N N . GLU A 1 94 ? -21.426 -3.615 44.856 1.00 58.66 94 GLU A N 1
ATOM 664 C CA . GLU A 1 94 ? -20.777 -4.138 46.062 1.00 58.66 94 GLU A CA 1
ATOM 665 C C . GLU A 1 94 ? -20.318 -3.016 47.014 1.00 58.66 94 GLU A C 1
ATOM 667 O O . GLU A 1 94 ? -20.497 -3.129 48.224 1.00 58.66 94 GLU A O 1
ATOM 672 N N . GLN A 1 95 ? -19.829 -1.882 46.494 1.00 58.66 95 GLN A N 1
ATOM 673 C CA . GLN A 1 95 ? -19.431 -0.729 47.321 1.00 58.66 95 GLN A CA 1
ATOM 674 C C . GLN A 1 95 ? -20.605 0.064 47.917 1.00 58.66 95 GLN A C 1
ATOM 676 O O . GLN A 1 95 ? -20.454 0.683 48.970 1.00 58.66 95 GLN A O 1
ATOM 681 N N . VAL A 1 96 ? -21.765 0.086 47.253 1.00 58.66 96 VAL A N 1
ATOM 682 C CA . VAL A 1 96 ? -22.943 0.861 47.693 1.00 58.66 96 VAL A CA 1
ATOM 683 C C . VAL A 1 96 ? -23.824 0.069 48.676 1.00 58.66 96 VAL A C 1
ATOM 685 O O . VAL A 1 96 ? -24.740 0.634 49.276 1.00 58.66 96 VAL A O 1
ATOM 688 N N . GLN A 1 97 ? -23.544 -1.218 48.916 1.00 49.28 97 GLN A N 1
ATOM 689 C CA . GLN A 1 97 ? -24.220 -1.967 49.975 1.00 49.28 97 GLN A CA 1
ATOM 690 C C . GLN A 1 97 ? -23.711 -1.483 51.351 1.00 49.28 97 GLN A C 1
ATOM 692 O O . GLN A 1 97 ? -22.519 -1.581 51.648 1.00 49.28 97 GLN A O 1
ATOM 697 N N . PRO A 1 98 ? -24.579 -0.887 52.188 1.00 48.62 98 PRO A N 1
ATOM 698 C CA . PRO A 1 98 ? -24.144 -0.017 53.264 1.00 48.62 98 PRO A CA 1
ATOM 699 C C . PRO A 1 98 ? -23.618 -0.824 54.446 1.00 48.62 98 PRO A C 1
ATOM 701 O O . PRO A 1 98 ? -24.315 -1.649 55.038 1.00 48.62 98 PRO A O 1
ATOM 704 N N . GLN A 1 99 ? -22.409 -0.471 54.869 1.00 53.34 99 GLN A N 1
ATOM 705 C CA . GLN A 1 99 ? -21.924 -0.656 56.229 1.00 53.34 99 GLN A CA 1
ATOM 706 C C . GLN A 1 99 ? -22.749 0.269 57.153 1.00 53.34 99 GLN A C 1
ATOM 708 O O . GLN A 1 99 ? -22.311 1.333 57.568 1.00 53.34 99 GLN A O 1
ATOM 713 N N . GLY A 1 100 ? -24.011 -0.099 57.379 1.00 57.28 100 GLY A N 1
ATOM 714 C CA . GLY A 1 100 ? -25.020 0.687 58.091 1.00 57.28 100 GLY A CA 1
ATOM 715 C C . GLY A 1 100 ? -25.917 -0.206 58.941 1.00 57.28 100 GLY A C 1
ATOM 716 O O . GLY A 1 100 ? -27.136 -0.114 58.869 1.00 57.28 100 GLY A O 1
ATOM 717 N N . GLY A 1 101 ? -25.309 -1.117 59.703 1.00 51.38 101 GLY A N 1
ATOM 718 C CA . GLY A 1 101 ? -25.981 -1.910 60.728 1.00 51.38 101 GLY A CA 1
ATOM 719 C C . GLY A 1 101 ? -25.600 -1.400 62.112 1.00 51.38 101 GLY A C 1
ATOM 720 O O . GLY A 1 101 ? -24.583 -1.818 62.663 1.00 51.38 101 GLY A O 1
ATOM 721 N N . SER A 1 102 ? -26.405 -0.486 62.658 1.00 60.34 102 SER A N 1
ATOM 722 C CA . SER A 1 102 ? -26.376 -0.100 64.072 1.00 60.34 102 SER A CA 1
ATOM 723 C C . SER A 1 102 ? -26.426 -1.350 64.954 1.00 60.34 102 SER A C 1
ATOM 725 O O . SER A 1 102 ? -27.346 -2.159 64.828 1.00 60.34 102 SER A O 1
ATOM 727 N N . ARG A 1 103 ? -25.438 -1.518 65.841 1.00 54.03 103 ARG A N 1
ATOM 728 C CA . ARG A 1 103 ? -25.471 -2.534 66.902 1.00 54.03 103 ARG A CA 1
ATOM 729 C C . ARG A 1 103 ? -26.135 -1.926 68.151 1.00 54.03 103 ARG A C 1
ATOM 731 O O . ARG A 1 103 ? -25.788 -0.787 68.469 1.00 54.03 103 ARG A O 1
ATOM 738 N N . PRO A 1 104 ? -27.083 -2.634 68.795 1.00 63.03 104 PRO A N 1
ATOM 739 C CA . PRO A 1 104 ? -27.696 -2.218 70.057 1.00 63.03 104 PRO A CA 1
ATOM 740 C C . PRO A 1 104 ? -26.717 -2.289 71.234 1.00 63.03 104 PRO A C 1
ATOM 742 O O . PRO A 1 104 ? -25.723 -3.051 71.139 1.00 63.03 104 PRO A O 1
#

Radius of gyration: 42.66 Å; chains: 1; bounding box: 85×55×109 Å

Foldseek 3Di:
DDDDDDDDDDPDDDDPPPPPPPPPPDPPCPVVVVVVVVVVVVVVVVVVVVVVVVVVVVVVVVVVVVVVVVVVVVVVVVVVVVVCCVVVVVVVVVVPPDPDDDDD